Protein AF-A0A945S352-F1 (afdb_monomer_lite)

Structure (mmCIF, N/CA/C/O backbone):
data_AF-A0A945S352-F1
#
_entry.id   AF-A0A945S352-F1
#
loop_
_atom_site.group_PDB
_atom_site.id
_atom_site.type_symbol
_atom_site.label_atom_id
_atom_site.label_alt_id
_atom_site.label_comp_id
_atom_site.label_asym_id
_atom_site.label_entity_id
_atom_site.label_seq_id
_atom_site.pdbx_PDB_ins_code
_atom_site.Cartn_x
_atom_site.Cartn_y
_atom_site.Cartn_z
_atom_site.occupancy
_atom_site.B_iso_or_equiv
_atom_site.auth_seq_id
_atom_site.auth_comp_id
_atom_site.auth_asym_id
_atom_site.auth_atom_id
_atom_site.pdbx_PDB_model_num
ATOM 1 N N . MET A 1 1 ? 23.289 13.993 15.309 1.00 40.84 1 MET A N 1
ATOM 2 C CA . MET A 1 1 ? 22.224 14.359 14.352 1.00 40.84 1 MET A CA 1
ATOM 3 C C . MET A 1 1 ? 22.434 13.543 13.086 1.00 40.84 1 MET A C 1
ATOM 5 O O . MET A 1 1 ? 23.397 13.804 12.383 1.00 40.84 1 MET A O 1
ATOM 9 N N . ALA A 1 2 ? 21.636 12.498 12.853 1.00 43.31 2 ALA A N 1
ATOM 10 C CA . ALA A 1 2 ? 21.755 11.669 11.653 1.00 43.31 2 ALA A CA 1
ATOM 11 C C . ALA A 1 2 ? 20.836 12.231 10.561 1.00 43.31 2 ALA A C 1
ATOM 13 O O . ALA A 1 2 ? 19.629 12.355 10.761 1.00 43.31 2 ALA A O 1
ATOM 14 N N . THR A 1 3 ? 21.416 12.618 9.431 1.00 48.06 3 THR A N 1
ATOM 15 C CA . THR A 1 3 ? 20.703 13.101 8.248 1.00 48.06 3 THR A CA 1
ATOM 16 C C . THR A 1 3 ? 19.947 11.933 7.600 1.00 48.06 3 THR A C 1
ATOM 18 O O . THR A 1 3 ? 20.547 10.926 7.230 1.00 48.06 3 THR A O 1
ATOM 21 N N . ARG A 1 4 ? 18.612 12.027 7.488 1.00 47.19 4 ARG A N 1
ATOM 22 C CA . ARG A 1 4 ? 17.807 11.038 6.746 1.00 47.19 4 ARG A CA 1
ATOM 23 C C . ARG A 1 4 ? 18.176 11.125 5.265 1.00 47.19 4 ARG A C 1
ATOM 25 O O . ARG A 1 4 ? 18.045 12.185 4.658 1.00 47.19 4 ARG A O 1
ATOM 32 N N . ALA A 1 5 ? 18.619 10.011 4.690 1.00 52.34 5 ALA A N 1
ATOM 33 C CA . ALA A 1 5 ? 18.761 9.867 3.251 1.00 52.34 5 ALA A CA 1
ATOM 34 C C . ALA A 1 5 ? 17.361 9.829 2.622 1.00 52.34 5 ALA A C 1
ATOM 36 O O . ALA A 1 5 ? 16.654 8.830 2.727 1.00 52.34 5 ALA A O 1
ATOM 37 N N . THR A 1 6 ? 16.950 10.921 1.983 1.00 55.50 6 THR A N 1
ATOM 38 C CA . THR A 1 6 ? 15.769 10.933 1.117 1.00 55.50 6 THR A CA 1
ATOM 39 C C . THR A 1 6 ? 16.095 10.089 -0.112 1.00 55.50 6 THR A C 1
ATOM 41 O O . THR A 1 6 ? 16.771 10.552 -1.029 1.00 55.50 6 THR A O 1
ATOM 44 N N . THR A 1 7 ? 15.687 8.819 -0.119 1.00 55.88 7 THR A N 1
ATOM 45 C CA . THR A 1 7 ? 15.785 7.981 -1.319 1.00 55.88 7 THR A CA 1
ATOM 46 C C . THR A 1 7 ? 14.923 8.613 -2.417 1.00 55.88 7 THR A C 1
ATOM 48 O O . THR A 1 7 ? 13.742 8.870 -2.170 1.00 55.88 7 THR A O 1
ATOM 51 N N . PRO A 1 8 ? 15.470 8.895 -3.615 1.00 59.41 8 PRO A N 1
ATOM 52 C CA . PRO A 1 8 ? 14.677 9.458 -4.696 1.00 59.41 8 PRO A CA 1
ATOM 53 C C . PRO A 1 8 ? 13.593 8.459 -5.106 1.00 59.41 8 PRO A C 1
ATOM 55 O O . PRO A 1 8 ? 13.848 7.257 -5.216 1.00 59.41 8 PRO A O 1
ATOM 58 N N . ALA A 1 9 ? 12.379 8.964 -5.328 1.00 60.50 9 ALA A N 1
ATOM 59 C CA . ALA A 1 9 ? 11.282 8.179 -5.875 1.00 60.50 9 ALA A CA 1
ATOM 60 C C . ALA A 1 9 ? 11.751 7.498 -7.171 1.00 60.50 9 ALA A C 1
ATOM 62 O O . ALA A 1 9 ? 12.207 8.156 -8.107 1.00 60.50 9 ALA A O 1
ATOM 63 N N . LYS A 1 10 ? 11.692 6.163 -7.210 1.00 63.03 10 LYS A N 1
ATOM 64 C CA . LYS A 1 10 ? 12.098 5.386 -8.381 1.00 63.03 10 LYS A CA 1
ATOM 65 C C . LYS A 1 10 ? 11.088 5.641 -9.498 1.00 63.03 10 LYS A C 1
ATOM 67 O O . LYS A 1 10 ? 9.989 5.095 -9.462 1.00 63.03 10 LYS A O 1
ATOM 72 N N . THR A 1 11 ? 11.460 6.443 -10.492 1.00 58.03 11 THR A N 1
ATOM 73 C CA . THR A 1 11 ? 10.642 6.645 -11.694 1.00 58.03 11 THR A CA 1
ATOM 74 C C . THR A 1 11 ? 10.395 5.289 -12.364 1.00 58.03 11 THR A C 1
ATOM 76 O O . THR A 1 11 ? 11.364 4.594 -12.695 1.00 58.03 11 THR A O 1
ATOM 79 N N . PRO A 1 12 ? 9.133 4.861 -12.544 1.00 60.00 12 PRO A N 1
ATOM 80 C CA . PRO A 1 12 ? 8.854 3.610 -13.226 1.00 60.00 12 PRO A CA 1
ATOM 81 C C . PRO A 1 12 ? 9.313 3.699 -14.693 1.00 60.00 12 PRO A C 1
ATOM 83 O O . PRO A 1 12 ? 9.226 4.764 -15.308 1.00 60.00 12 PRO A O 1
ATOM 86 N N . PRO A 1 13 ? 9.840 2.604 -15.267 1.00 59.38 13 PRO A N 1
ATOM 87 C CA . PRO A 1 13 ? 10.304 2.594 -16.648 1.00 59.38 13 PRO A CA 1
ATOM 88 C C . PRO A 1 13 ? 9.148 2.878 -17.617 1.00 59.38 13 PRO A C 1
ATOM 90 O O . PRO A 1 13 ? 8.043 2.373 -17.438 1.00 59.38 13 PRO A O 1
ATOM 93 N N . ALA A 1 14 ? 9.429 3.635 -18.683 1.00 65.12 14 ALA A N 1
ATOM 94 C CA . ALA A 1 14 ? 8.441 4.091 -19.668 1.00 65.12 14 ALA A CA 1
ATOM 95 C C . ALA A 1 14 ? 7.701 2.963 -20.415 1.00 65.12 14 ALA A C 1
ATOM 97 O O . ALA A 1 14 ? 6.683 3.211 -21.059 1.00 65.12 14 ALA A O 1
ATOM 98 N N . ARG A 1 15 ? 8.197 1.720 -20.354 1.00 73.94 15 ARG A N 1
ATOM 99 C CA . ARG A 1 15 ? 7.515 0.556 -20.920 1.00 73.94 15 ARG A CA 1
ATOM 100 C C . ARG A 1 15 ? 7.622 -0.649 -19.975 1.00 73.94 15 ARG A C 1
ATO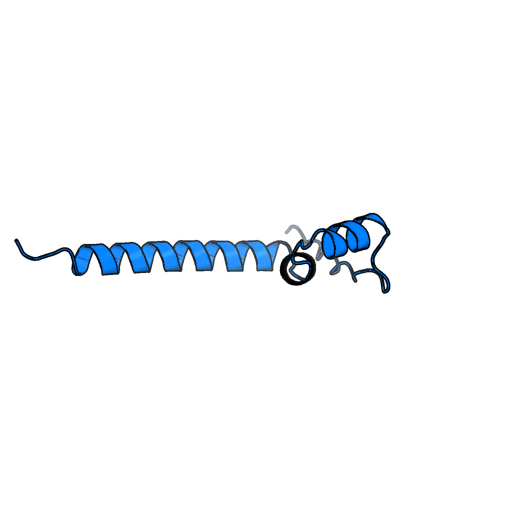M 102 O O . ARG A 1 15 ? 8.737 -1.002 -19.580 1.00 73.94 15 ARG A O 1
ATOM 109 N N . PRO A 1 16 ? 6.498 -1.305 -19.637 1.00 79.25 16 PRO A N 1
ATOM 110 C CA . PRO A 1 16 ? 6.510 -2.474 -18.773 1.00 79.25 16 PRO A CA 1
ATOM 111 C C . PRO A 1 16 ? 7.225 -3.667 -19.421 1.00 79.25 16 PRO A C 1
ATOM 113 O O . PRO A 1 16 ? 7.074 -3.954 -20.614 1.00 79.25 16 PRO A O 1
ATOM 116 N N . GLY A 1 17 ? 8.017 -4.374 -18.613 1.00 87.75 17 GLY A N 1
ATOM 117 C CA . GLY A 1 17 ? 8.790 -5.539 -19.042 1.00 87.75 17 GLY A CA 1
ATOM 118 C C . GLY A 1 17 ? 7.925 -6.753 -19.429 1.00 87.75 17 GLY A C 1
ATOM 119 O O . GLY A 1 17 ? 6.708 -6.752 -19.235 1.00 87.75 17 GLY A O 1
ATOM 120 N N . PRO A 1 18 ? 8.536 -7.830 -19.959 1.00 91.94 18 PRO A N 1
ATOM 121 C CA . PRO A 1 18 ? 7.812 -9.013 -20.437 1.00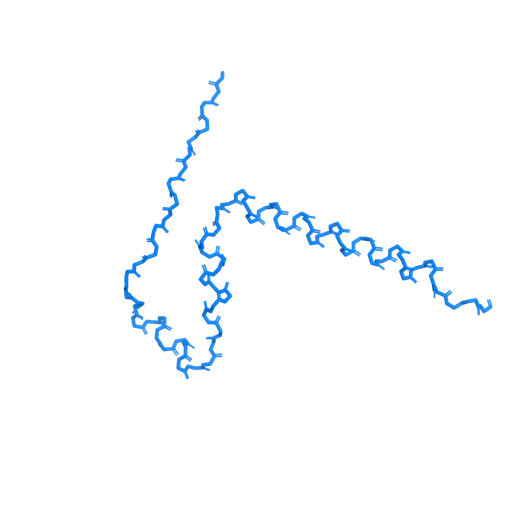 91.94 18 PRO A CA 1
ATOM 122 C C . PRO A 1 18 ? 6.966 -9.698 -19.353 1.00 91.94 18 PRO A C 1
ATOM 124 O O . PRO A 1 18 ? 5.848 -10.118 -19.626 1.00 91.94 18 PRO A O 1
ATOM 127 N N . ALA A 1 19 ? 7.472 -9.774 -18.117 1.00 91.62 19 ALA A N 1
ATOM 128 C CA . ALA A 1 19 ? 6.745 -10.367 -16.993 1.00 91.62 19 ALA A CA 1
ATOM 129 C C . ALA A 1 19 ? 5.502 -9.548 -16.604 1.00 91.62 19 ALA A C 1
ATOM 131 O O . ALA A 1 19 ? 4.451 -10.113 -16.327 1.00 91.62 19 ALA A O 1
ATOM 132 N N . TRP A 1 20 ? 5.611 -8.218 -16.652 1.00 90.81 20 TRP A N 1
ATOM 133 C CA . TRP A 1 20 ? 4.509 -7.303 -16.351 1.00 90.81 20 TRP A CA 1
ATOM 134 C C . TRP A 1 20 ? 3.367 -7.437 -17.361 1.00 90.81 20 TRP A C 1
ATOM 136 O O . TRP A 1 20 ? 2.203 -7.482 -16.982 1.00 90.81 20 TRP A O 1
ATOM 146 N N . ARG A 1 21 ? 3.700 -7.558 -18.652 1.00 91.56 21 ARG A N 1
ATOM 147 C CA . ARG A 1 21 ? 2.701 -7.780 -19.706 1.00 91.56 21 ARG A CA 1
ATOM 148 C C . ARG A 1 21 ? 1.982 -9.118 -19.550 1.00 91.56 21 ARG A C 1
ATOM 150 O O . ARG A 1 21 ? 0.761 -9.138 -19.593 1.00 91.56 21 ARG A O 1
ATOM 157 N N . ARG A 1 22 ? 2.716 -10.200 -19.270 1.00 95.25 22 ARG A N 1
ATOM 158 C CA . ARG A 1 22 ? 2.109 -11.518 -19.009 1.00 95.25 22 ARG A CA 1
ATOM 159 C C . ARG A 1 22 ? 1.176 -11.508 -17.799 1.00 95.25 22 ARG A C 1
ATOM 161 O O . ARG A 1 22 ? 0.134 -12.143 -17.840 1.00 95.25 22 ARG A O 1
ATOM 168 N N . ALA A 1 23 ? 1.539 -10.791 -16.734 1.00 93.12 23 ALA A N 1
ATOM 169 C CA . ALA A 1 23 ? 0.681 -10.633 -15.563 1.00 93.12 23 ALA A CA 1
ATOM 170 C C . ALA A 1 23 ? -0.643 -9.938 -15.925 1.00 93.12 23 ALA A C 1
ATOM 172 O O . ALA A 1 23 ? -1.708 -10.431 -15.560 1.00 93.12 23 ALA A O 1
ATOM 173 N N . ALA A 1 24 ? -0.580 -8.854 -16.705 1.00 92.88 24 ALA A N 1
ATOM 174 C CA . ALA A 1 24 ? -1.767 -8.158 -17.196 1.00 92.88 24 ALA A CA 1
ATOM 175 C C . ALA A 1 24 ? -2.629 -9.047 -18.114 1.00 92.88 24 ALA A C 1
ATOM 177 O O . ALA A 1 24 ? -3.842 -9.103 -17.949 1.00 92.88 24 ALA A O 1
ATOM 178 N N . GLU A 1 25 ? -2.009 -9.787 -19.041 1.00 95.62 25 GLU A N 1
ATOM 179 C CA . GLU A 1 25 ? -2.692 -10.749 -19.926 1.00 95.62 25 GLU A CA 1
ATOM 180 C C . GLU A 1 25 ? -3.362 -11.890 -19.145 1.00 95.62 25 GLU A C 1
ATOM 182 O O . GLU A 1 25 ? -4.418 -12.374 -19.540 1.00 95.62 25 GLU A O 1
ATOM 187 N N . TYR A 1 26 ? -2.777 -12.291 -18.013 1.00 96.19 26 TYR A N 1
ATOM 188 C CA . TYR A 1 26 ? -3.361 -13.260 -17.084 1.00 96.19 26 TYR A CA 1
ATOM 189 C C . TYR A 1 26 ? -4.528 -12.679 -16.257 1.00 96.19 26 TYR A C 1
ATOM 191 O O . TYR A 1 26 ? -5.218 -13.418 -15.559 1.00 96.19 26 TYR A O 1
ATOM 199 N N . GLY A 1 27 ? -4.768 -11.366 -16.325 1.00 94.38 27 GLY A N 1
ATOM 200 C CA . GLY A 1 27 ? -5.838 -10.684 -15.593 1.00 94.38 27 GLY A CA 1
ATOM 201 C C . GLY A 1 27 ? -5.429 -10.151 -14.220 1.00 94.38 27 GLY A C 1
ATOM 202 O O . GLY A 1 27 ? -6.296 -9.844 -13.404 1.00 94.38 27 GLY A O 1
ATOM 203 N N . ILE A 1 28 ? -4.128 -10.032 -13.935 1.00 92.56 28 ILE A N 1
ATOM 204 C CA . ILE A 1 28 ? -3.662 -9.349 -12.723 1.00 92.56 28 ILE A CA 1
ATOM 205 C C . ILE A 1 28 ? -3.884 -7.845 -12.894 1.00 92.56 28 ILE A C 1
ATOM 207 O O . ILE A 1 28 ? -3.432 -7.248 -13.873 1.00 92.56 28 ILE A O 1
ATOM 211 N N . ASP A 1 29 ? -4.547 -7.230 -11.913 1.00 92.06 29 ASP A N 1
ATOM 212 C CA . ASP A 1 29 ? -4.712 -5.781 -11.859 1.00 92.06 29 ASP A CA 1
ATOM 213 C C . ASP A 1 29 ? -3.366 -5.103 -11.579 1.00 92.06 29 ASP A C 1
ATOM 215 O O . ASP A 1 29 ? -2.848 -5.080 -10.457 1.00 92.06 29 ASP A O 1
ATOM 219 N N . MET A 1 30 ? -2.797 -4.536 -12.637 1.00 90.75 30 MET A N 1
ATOM 220 C CA . MET A 1 30 ? -1.528 -3.833 -12.559 1.00 90.75 30 MET A CA 1
ATOM 221 C C . MET A 1 30 ? -1.679 -2.434 -11.962 1.00 90.75 30 MET A C 1
ATOM 223 O O . MET A 1 30 ? -0.710 -1.933 -11.398 1.00 90.75 30 MET A O 1
ATOM 227 N N . SER A 1 31 ? -2.862 -1.812 -12.023 1.00 90.38 31 SER A N 1
ATOM 228 C CA . SER A 1 31 ? -3.086 -0.455 -11.513 1.00 90.38 31 SER A CA 1
ATOM 229 C C . SER A 1 31 ? -2.841 -0.380 -10.009 1.00 90.38 31 SER A C 1
ATOM 231 O O . SER A 1 31 ? -2.174 0.545 -9.541 1.00 90.38 31 SER A O 1
ATOM 233 N N . LEU A 1 32 ? -3.276 -1.395 -9.256 1.00 86.75 32 LEU A N 1
ATOM 234 C CA . LEU A 1 32 ? -2.983 -1.498 -7.826 1.00 86.75 32 LEU A CA 1
ATOM 235 C C . LEU A 1 32 ? -1.475 -1.606 -7.550 1.00 86.75 32 LEU A C 1
ATOM 237 O O . LEU A 1 32 ? -0.966 -1.008 -6.597 1.00 86.75 32 LEU A O 1
ATOM 241 N N . LEU A 1 33 ? -0.740 -2.362 -8.368 1.00 88.25 33 LEU A N 1
ATOM 242 C CA . LEU A 1 33 ? 0.710 -2.490 -8.219 1.00 88.25 33 LEU A CA 1
ATOM 243 C C . LEU A 1 33 ? 1.422 -1.180 -8.567 1.00 88.25 33 LEU A C 1
ATOM 245 O O . LEU A 1 33 ? 2.300 -0.763 -7.815 1.00 88.25 33 LEU A O 1
ATOM 249 N N . GLU A 1 34 ? 1.046 -0.512 -9.659 1.00 89.25 34 GLU A N 1
ATOM 250 C CA . GLU A 1 34 ? 1.615 0.789 -10.033 1.00 89.25 34 GLU A CA 1
ATOM 251 C C . GLU A 1 34 ? 1.420 1.822 -8.933 1.00 89.25 34 GLU A C 1
ATOM 253 O O . GLU A 1 34 ? 2.366 2.511 -8.555 1.00 89.25 34 GLU A O 1
ATOM 258 N N . GLU A 1 35 ? 0.209 1.900 -8.389 1.00 89.06 35 GLU A N 1
ATOM 259 C CA . GLU A 1 35 ? -0.123 2.855 -7.341 1.00 89.06 35 GLU A CA 1
ATOM 260 C C . GLU A 1 35 ? 0.690 2.605 -6.068 1.00 89.06 35 GLU A C 1
ATOM 262 O O . GLU A 1 35 ? 1.150 3.536 -5.408 1.00 89.06 35 GLU A O 1
ATOM 267 N N . ASN A 1 36 ? 0.942 1.341 -5.732 1.00 86.81 36 ASN A N 1
ATOM 268 C CA . ASN A 1 36 ? 1.808 1.003 -4.608 1.00 86.81 36 ASN A CA 1
ATOM 269 C C . ASN A 1 36 ? 3.293 1.263 -4.889 1.00 86.81 36 ASN A C 1
ATOM 271 O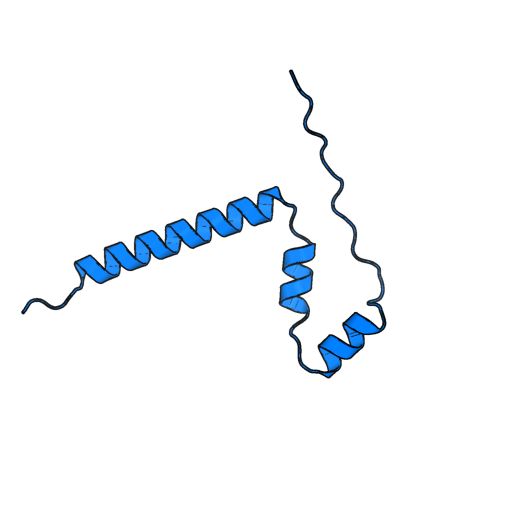 O . ASN A 1 36 ? 4.011 1.661 -3.974 1.00 86.81 36 ASN A O 1
ATOM 275 N N . LEU A 1 37 ? 3.754 1.073 -6.128 1.00 87.44 37 LEU A N 1
ATOM 276 C CA . LEU A 1 37 ? 5.138 1.347 -6.528 1.00 87.44 37 LEU A CA 1
ATOM 277 C C . LEU A 1 37 ? 5.449 2.847 -6.628 1.00 87.44 37 LEU A C 1
ATOM 279 O O . LEU A 1 37 ? 6.611 3.221 -6.482 1.00 87.44 37 LEU A O 1
ATOM 283 N N . ARG A 1 38 ? 4.442 3.702 -6.855 1.00 88.88 38 ARG A N 1
ATOM 284 C CA . ARG A 1 38 ? 4.591 5.169 -6.821 1.00 88.88 38 ARG A CA 1
ATOM 285 C C . ARG A 1 38 ? 4.785 5.718 -5.405 1.00 88.88 38 ARG A C 1
ATOM 287 O O . ARG A 1 38 ? 5.349 6.799 -5.257 1.00 88.88 38 ARG A O 1
ATOM 294 N N . LYS A 1 39 ? 4.338 4.993 -4.377 1.00 89.38 39 LYS A N 1
ATOM 295 C CA . LYS A 1 39 ? 4.426 5.437 -2.981 1.00 89.38 39 LYS A CA 1
ATOM 296 C C . LYS A 1 39 ? 5.831 5.252 -2.421 1.00 89.38 39 LYS A C 1
ATOM 298 O O . LYS A 1 39 ? 6.471 4.216 -2.616 1.00 89.38 39 LYS A O 1
ATOM 303 N N . THR A 1 40 ? 6.282 6.224 -1.637 1.00 92.00 40 THR A N 1
ATOM 304 C CA . THR A 1 40 ? 7.484 6.065 -0.815 1.00 92.00 40 THR A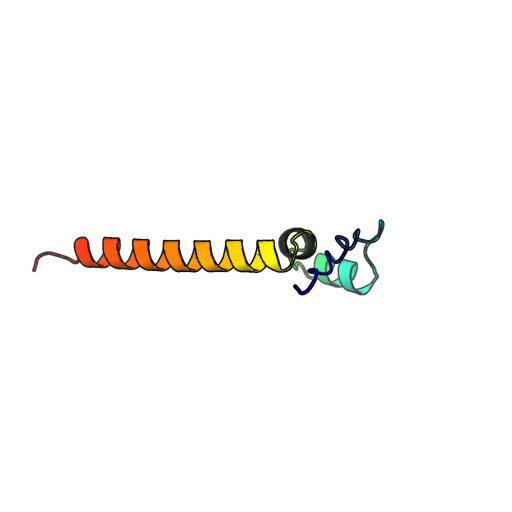 CA 1
ATOM 305 C C . THR A 1 40 ? 7.242 5.055 0.316 1.00 92.00 40 THR A C 1
ATOM 307 O O . THR A 1 40 ? 6.091 4.744 0.655 1.00 92.00 40 THR A O 1
ATOM 310 N N . PRO A 1 41 ? 8.308 4.518 0.938 1.00 91.06 41 PRO A N 1
ATOM 311 C CA . PRO A 1 41 ? 8.169 3.698 2.136 1.00 91.06 41 PRO A CA 1
ATOM 312 C C . PRO A 1 41 ? 7.364 4.382 3.248 1.00 91.06 41 PRO A C 1
ATOM 314 O O . PRO A 1 41 ? 6.509 3.739 3.849 1.00 91.06 41 PRO A O 1
ATOM 317 N N . GLU A 1 42 ? 7.579 5.678 3.478 1.00 94.19 42 GLU A N 1
ATOM 318 C CA . GLU A 1 42 ? 6.839 6.472 4.462 1.00 94.19 42 GLU A CA 1
ATOM 319 C C . GLU A 1 42 ? 5.348 6.542 4.127 1.00 94.19 42 GLU A C 1
ATOM 321 O O . GLU A 1 42 ? 4.519 6.206 4.967 1.00 94.19 42 GLU A O 1
ATOM 326 N N . GLN A 1 43 ? 5.003 6.869 2.880 1.00 92.62 43 GLN A N 1
ATOM 327 C CA . GLN A 1 43 ? 3.609 6.944 2.433 1.00 92.62 43 GLN A CA 1
ATOM 328 C C . GLN A 1 43 ? 2.889 5.597 2.565 1.00 92.62 43 GLN A C 1
ATOM 330 O O . GLN A 1 43 ? 1.703 5.537 2.887 1.00 92.62 43 GLN A O 1
ATOM 335 N N . ARG A 1 44 ? 3.603 4.487 2.343 1.00 90.62 44 ARG A N 1
ATOM 336 C CA . ARG A 1 44 ? 3.061 3.143 2.576 1.00 90.62 44 ARG A CA 1
ATOM 337 C C . ARG A 1 44 ? 2.793 2.876 4.057 1.00 90.62 44 ARG A C 1
ATOM 339 O O . ARG A 1 44 ? 1.776 2.262 4.371 1.00 90.62 44 ARG A O 1
ATOM 346 N N . LEU A 1 45 ? 3.682 3.312 4.950 1.00 94.88 45 LEU A N 1
ATOM 347 C CA . LEU A 1 45 ? 3.489 3.179 6.397 1.00 94.88 45 LEU A CA 1
ATOM 348 C C . LEU A 1 45 ? 2.310 4.027 6.882 1.00 94.88 45 LEU A C 1
ATOM 350 O O . LEU A 1 45 ? 1.489 3.533 7.649 1.00 94.88 45 LEU A O 1
ATOM 354 N N . GLU A 1 46 ? 2.186 5.258 6.391 1.00 96.00 46 GLU A N 1
ATOM 355 C CA . GLU A 1 46 ? 1.065 6.151 6.702 1.00 96.00 46 GLU A CA 1
ATOM 356 C C . GLU A 1 46 ? -0.271 5.557 6.246 1.00 96.00 46 GLU A C 1
ATOM 358 O O . GLU A 1 46 ? -1.205 5.450 7.041 1.00 96.00 46 GLU A O 1
ATOM 363 N N . ALA A 1 47 ? -0.348 5.085 4.997 1.00 93.00 47 ALA A N 1
ATOM 364 C CA . ALA A 1 47 ? -1.546 4.432 4.474 1.00 93.00 47 ALA A CA 1
ATOM 365 C C . ALA A 1 47 ? -1.921 3.182 5.287 1.00 93.00 47 ALA A C 1
ATOM 367 O O . ALA A 1 47 ? -3.097 2.946 5.569 1.00 93.00 47 ALA A O 1
ATOM 368 N N . HIS A 1 48 ? -0.926 2.392 5.700 1.00 94.44 48 HIS A N 1
ATOM 369 C CA . HIS A 1 48 ? -1.152 1.215 6.532 1.00 94.44 48 HIS A CA 1
ATOM 370 C C . HIS A 1 48 ? -1.671 1.583 7.929 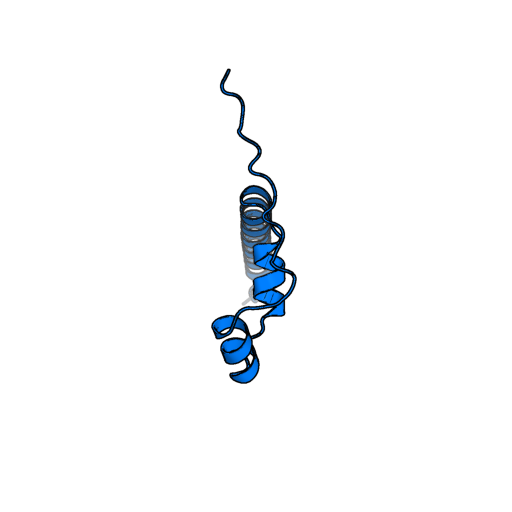1.00 94.44 48 HIS A C 1
ATOM 372 O O . HIS A 1 48 ? -2.653 1.001 8.391 1.00 94.44 48 HIS A O 1
ATOM 378 N N . ALA A 1 49 ? -1.063 2.576 8.582 1.00 96.94 49 ALA A N 1
ATOM 379 C CA . ALA A 1 49 ? -1.501 3.057 9.889 1.00 96.94 49 ALA A CA 1
ATOM 380 C C . ALA A 1 49 ? -2.936 3.609 9.841 1.00 96.94 49 ALA A C 1
ATOM 382 O O . ALA A 1 49 ? -3.750 3.285 10.706 1.00 96.94 49 ALA A O 1
ATOM 383 N N . ALA A 1 50 ? -3.275 4.372 8.797 1.00 97.06 50 ALA A N 1
ATOM 384 C CA . ALA A 1 50 ? -4.627 4.880 8.580 1.00 97.06 50 ALA A CA 1
ATOM 385 C C . ALA A 1 50 ? -5.649 3.745 8.397 1.00 97.06 50 ALA A C 1
ATOM 387 O O . ALA A 1 50 ? -6.724 3.778 8.997 1.00 97.06 50 ALA A O 1
ATOM 388 N N . ALA A 1 51 ? -5.304 2.704 7.631 1.00 96.69 51 ALA A N 1
ATOM 389 C CA . ALA A 1 51 ? -6.167 1.538 7.452 1.00 96.69 51 ALA A CA 1
ATOM 390 C C . ALA A 1 51 ? -6.418 0.793 8.775 1.00 96.69 51 ALA A C 1
ATOM 392 O O . ALA A 1 51 ? -7.553 0.410 9.063 1.00 96.69 51 ALA A O 1
ATOM 393 N N . LEU A 1 52 ? -5.388 0.626 9.613 1.00 97.94 52 LEU A N 1
ATOM 394 C CA . LEU A 1 52 ? -5.538 0.019 10.940 1.00 97.94 52 LEU A CA 1
ATOM 395 C C . LEU A 1 52 ? -6.447 0.853 11.853 1.00 97.94 52 LEU A C 1
ATOM 397 O O . LEU A 1 52 ? -7.310 0.292 12.531 1.00 97.94 52 LEU A O 1
ATOM 401 N N . ALA A 1 53 ? -6.288 2.179 11.845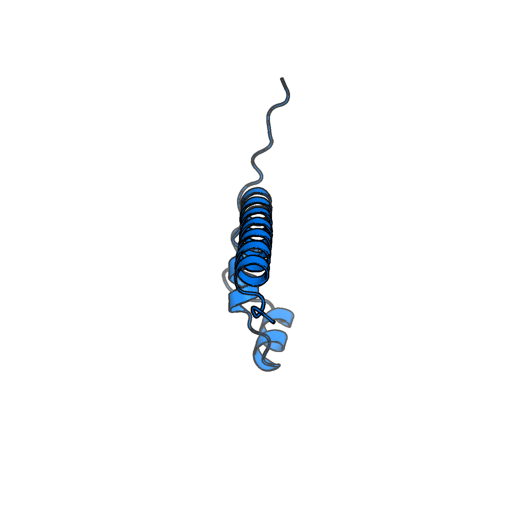 1.00 97.94 53 ALA A N 1
ATOM 402 C CA . ALA A 1 53 ? -7.134 3.084 12.617 1.00 97.94 53 ALA A CA 1
ATOM 403 C C . ALA A 1 53 ? -8.606 2.995 12.184 1.00 97.94 53 ALA A C 1
ATOM 405 O O . ALA A 1 53 ? -9.489 2.884 13.035 1.00 97.94 53 ALA A O 1
ATOM 406 N N . LEU A 1 54 ? -8.870 2.955 10.874 1.00 97.50 54 LEU A N 1
ATOM 407 C CA . LEU A 1 54 ? -10.219 2.778 10.336 1.00 97.50 54 LEU A CA 1
ATOM 408 C C . LEU A 1 54 ? -10.841 1.453 10.794 1.00 97.50 54 LEU A C 1
ATOM 410 O O . LEU A 1 54 ? -11.975 1.431 11.265 1.00 97.50 54 LEU A O 1
ATOM 414 N N . VAL A 1 55 ? -10.102 0.343 10.711 1.00 96.81 55 VAL A N 1
ATOM 415 C CA . VAL A 1 55 ? -10.595 -0.964 11.177 1.00 96.81 55 VAL A CA 1
ATOM 416 C C . VAL A 1 55 ? -10.910 -0.936 12.673 1.00 96.81 55 VAL A C 1
ATOM 418 O O . VAL A 1 55 ? -11.923 -1.494 13.095 1.00 96.81 55 VAL A O 1
ATOM 421 N N . ALA A 1 56 ? -10.077 -0.279 13.484 1.00 96.06 56 ALA A N 1
ATOM 422 C CA . ALA A 1 56 ? -10.349 -0.112 14.907 1.00 96.06 56 ALA A CA 1
ATOM 423 C C . ALA A 1 56 ? -11.654 0.667 15.141 1.00 96.06 56 ALA A C 1
ATOM 425 O O . ALA A 1 56 ? -12.494 0.212 15.915 1.00 96.06 56 ALA A O 1
ATOM 426 N N . GLN A 1 57 ? -11.866 1.776 14.426 1.00 95.81 57 GLN A N 1
ATOM 427 C CA . GLN A 1 57 ? -13.094 2.575 14.509 1.00 95.81 57 GLN A CA 1
ATOM 428 C C . GLN A 1 57 ? -14.336 1.777 14.098 1.00 95.81 57 GLN A C 1
ATOM 430 O O . GLN A 1 57 ? -15.332 1.789 14.817 1.00 95.81 57 GLN A O 1
ATOM 435 N N . LEU A 1 58 ? -14.266 1.028 12.995 1.00 95.19 58 LEU A N 1
ATOM 436 C CA . LEU A 1 58 ? -15.371 0.185 12.534 1.00 95.19 58 LEU A CA 1
ATOM 437 C C . LEU A 1 58 ? -15.728 -0.901 13.553 1.00 95.19 58 LEU A C 1
ATOM 439 O O . LEU A 1 58 ? -16.904 -1.167 13.777 1.00 95.19 58 LEU A O 1
ATOM 443 N N . ARG A 1 59 ? -14.731 -1.506 14.210 1.00 93.00 59 ARG A N 1
ATOM 444 C CA . ARG A 1 59 ? -14.968 -2.494 15.275 1.00 93.00 59 ARG A CA 1
ATOM 445 C C . ARG A 1 59 ? -15.631 -1.873 16.500 1.00 93.00 59 ARG A C 1
ATOM 447 O O . ARG A 1 59 ? -16.540 -2.482 17.053 1.00 93.00 59 ARG A O 1
ATOM 454 N N . GLN A 1 60 ? -15.201 -0.679 16.910 1.00 92.31 60 GLN A N 1
ATOM 455 C CA . GLN A 1 60 ? -15.839 0.041 18.016 1.00 92.31 60 GLN A CA 1
ATOM 456 C C . GLN A 1 60 ? -17.289 0.390 17.677 1.00 92.31 60 GLN A C 1
ATOM 458 O O . GLN A 1 60 ? -18.185 0.095 18.462 1.00 92.31 60 GLN A O 1
ATOM 463 N N . ALA A 1 61 ? -17.535 0.928 16.480 1.00 90.94 61 ALA A N 1
ATOM 464 C CA . ALA A 1 61 ? -18.882 1.233 16.017 1.00 90.94 61 ALA A CA 1
ATOM 465 C C . ALA A 1 61 ? -19.757 -0.030 15.933 1.00 90.94 61 ALA A C 1
ATOM 467 O O . ALA A 1 61 ? -20.895 -0.014 16.385 1.00 90.94 61 ALA A O 1
ATOM 468 N N . GLY A 1 62 ? -19.228 -1.142 15.416 1.00 87.94 62 GLY A N 1
ATOM 469 C CA . GLY A 1 62 ? -19.946 -2.416 15.348 1.00 87.94 62 GLY A CA 1
ATOM 470 C C . GLY A 1 62 ? -20.267 -3.016 16.721 1.00 87.94 62 GLY A C 1
ATOM 471 O O . GLY A 1 62 ? -21.342 -3.576 16.896 1.00 87.94 62 GLY A O 1
ATOM 472 N N . GLY A 1 63 ? -19.380 -2.861 17.710 1.00 80.62 63 GLY A N 1
ATOM 473 C CA . GLY A 1 63 ? -19.636 -3.276 19.095 1.00 80.62 63 GLY A CA 1
ATOM 474 C C . GLY A 1 63 ? -20.672 -2.406 19.814 1.00 80.62 63 GLY A C 1
ATOM 475 O O . GLY A 1 63 ? -21.422 -2.914 20.637 1.00 80.62 63 GLY A O 1
ATOM 476 N N . GLN A 1 64 ? -20.750 -1.116 19.474 1.00 65.00 64 GLN A N 1
ATOM 477 C CA . GLN A 1 64 ? -21.764 -0.187 19.993 1.00 65.00 64 GLN A CA 1
ATOM 478 C C . GLN A 1 64 ? -23.164 -0.414 19.398 1.00 65.00 64 GLN A C 1
ATOM 480 O O . GLN A 1 64 ? -24.144 -0.017 20.013 1.00 65.00 64 GLN A O 1
ATOM 485 N N . HIS A 1 65 ? -23.258 -1.055 18.229 1.00 59.75 65 HIS A N 1
ATOM 486 C CA . HIS A 1 65 ? -24.522 -1.402 17.564 1.00 59.75 65 HIS A CA 1
ATOM 487 C C . HIS A 1 65 ? -24.810 -2.917 17.596 1.00 59.75 65 HIS A C 1
ATOM 489 O O . HIS A 1 65 ? -25.617 -3.409 16.804 1.00 59.75 65 HIS A O 1
ATOM 495 N N . GLY A 1 66 ? -24.140 -3.676 18.476 1.00 53.88 66 GLY A N 1
ATOM 496 C CA . GLY A 1 66 ? -24.487 -5.075 18.736 1.00 53.88 66 GLY A CA 1
ATOM 497 C C . GLY A 1 66 ? -25.928 -5.167 19.252 1.00 53.88 66 GLY A C 1
ATOM 498 O O . GLY A 1 66 ? -26.337 -4.278 19.998 1.00 53.88 66 GLY A O 1
ATOM 499 N N . PRO A 1 67 ? -26.715 -6.175 18.831 1.00 54.06 67 PRO A N 1
ATOM 500 C CA . PRO A 1 67 ? -28.149 -6.200 19.080 1.00 54.06 67 PRO A CA 1
ATOM 501 C C . PRO A 1 67 ? -28.418 -6.140 20.579 1.00 54.06 67 PRO A C 1
ATOM 503 O O . PRO A 1 67 ? -27.930 -6.974 21.340 1.00 54.06 67 PRO A O 1
ATOM 506 N N . GLU A 1 68 ? -29.219 -5.159 20.976 1.00 57.75 68 GLU A N 1
ATOM 507 C CA . GLU A 1 68 ? -29.956 -5.219 22.226 1.00 57.75 68 GLU A CA 1
ATOM 508 C C . GLU A 1 68 ? -30.744 -6.541 22.212 1.00 57.75 68 GLU A C 1
ATOM 510 O O . GLU A 1 68 ? -31.567 -6.790 21.327 1.00 57.75 68 GLU A O 1
ATOM 515 N N . SER A 1 69 ? -30.387 -7.451 23.115 1.00 49.75 69 SER A N 1
ATOM 516 C CA . SER A 1 69 ? -31.085 -8.702 23.425 1.00 49.75 69 SER A CA 1
ATOM 517 C C . SER A 1 69 ? -31.187 -8.813 24.933 1.00 49.75 69 SER A C 1
ATOM 519 O O . SER A 1 69 ? -30.151 -8.575 25.595 1.00 49.75 69 SER A O 1
#

Sequence (69 aa):
MATRATTPAKTPPARPGPAWRRAAEYGIDMSLLEENLRKTPEQRLEAHAAALALVAQLRQAGGQHGPES

pLDDT: mean 81.25, std 17.34, range [40.84, 97.94]

Secondary structure (DSSP, 8-state):
-PPP--PPP-PPPSS--HHHHHHHHTT--HHHHHHHHHS-HHHHHHHHHHHHHHHHHHHHHHHHTS---

Radius of gyration: 19.45 Å; chains: 1; bounding box: 53×28×44 Å

Foldseek 3Di:
DDDDPPDPQPDDDPDDDPVLVVCVVVPNDCVVVVVVSRDDPVRVVVVVVVVVVVVVVVVVVCVVPDDDD